Protein AF-A0A7J3V446-F1 (afdb_monomer_lite)

Sequence (123 aa):
MAGFAIVDAEETSKIAIKMHVEDMTSERLVRATRLEFLKLFGVTTENAVTAKVIGKYVEEGTTHIVLRLDNATYQWVEATPKDLPPLQWNKLMATIEGDTVTVQLERRGEKWIITAFENPNVQ

Secondary structure (DSSP, 8-state):
--EEEEE-SS-TT-EEEEE--TT--HHHHHHHHHHHHHHHT--EEEEEEEEEEEEEEEETTEEEEEEEES-SS--EEEE-TTTS-HHHHHHHHT--TT-EEEEEEEEETTEEEEEEEE-TT--

pLDDT: mean 83.46, std 10.21, range [49.25, 94.75]

Foldseek 3Di:
DDKDKDADPVDRVLMFIGDDDPPDDPVNRVVVSVVSSQCSVPFDKDFWWKWFWADWDADPNWIKTWIATPDPVDGIAIATPVQEPPVQVVQSVVDDGGFIKIFIWTDDDPHITTNGIGGPVGD

Radius of gyration: 19.17 Å; chains: 1; bounding box: 54×32×48 Å

Structure (mmCIF, N/CA/C/O backbone):
data_AF-A0A7J3V446-F1
#
_entry.id   AF-A0A7J3V446-F1
#
loop_
_atom_site.group_PDB
_atom_site.id
_atom_site.type_symbol
_atom_site.label_atom_id
_atom_site.label_alt_id
_atom_site.label_comp_id
_atom_site.label_asym_id
_atom_site.label_entity_id
_atom_site.label_seq_id
_atom_site.pdbx_PDB_ins_code
_atom_site.Cartn_x
_atom_site.Cartn_y
_atom_site.Cartn_z
_atom_site.occupancy
_atom_site.B_iso_or_equiv
_atom_site.auth_seq_id
_atom_site.auth_co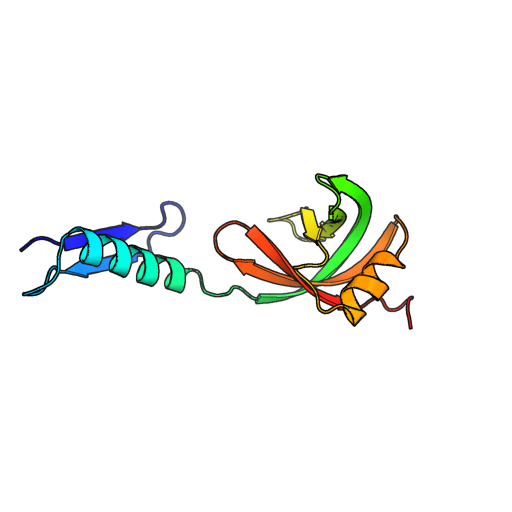mp_id
_atom_site.auth_asym_id
_atom_site.auth_atom_id
_atom_site.pdbx_PDB_model_num
ATOM 1 N N . MET A 1 1 ? -34.231 -1.202 24.529 1.00 62.78 1 MET A N 1
ATOM 2 C CA . MET A 1 1 ? -32.796 -1.418 24.243 1.00 62.78 1 MET A CA 1
ATOM 3 C C . MET A 1 1 ? -32.508 -0.862 22.865 1.00 62.78 1 MET A C 1
ATOM 5 O O . MET A 1 1 ? -33.224 -1.220 21.940 1.00 62.78 1 MET A O 1
ATOM 9 N N . ALA A 1 2 ? -31.536 0.039 22.743 1.00 81.56 2 ALA A N 1
ATOM 10 C CA . ALA A 1 2 ? -31.082 0.548 21.453 1.00 81.56 2 ALA A CA 1
ATOM 11 C C . ALA A 1 2 ? -29.807 -0.200 21.042 1.00 81.56 2 ALA A C 1
ATOM 13 O O . ALA A 1 2 ? -28.992 -0.555 21.892 1.00 81.56 2 ALA A O 1
ATOM 14 N N . GLY A 1 3 ? -29.648 -0.456 19.752 1.00 88.06 3 GLY A N 1
ATOM 15 C CA . GLY A 1 3 ? -28.451 -1.059 19.179 1.00 88.06 3 GLY A CA 1
ATOM 16 C C . GLY A 1 3 ? -28.091 -0.332 17.895 1.00 88.06 3 GLY A C 1
ATOM 17 O O . GLY A 1 3 ? -28.944 0.319 17.290 1.00 88.06 3 GLY A O 1
ATOM 18 N N . PHE A 1 4 ? -26.829 -0.417 17.502 1.00 93.12 4 PHE A N 1
ATOM 19 C CA . PHE A 1 4 ? -26.354 0.123 16.238 1.00 93.12 4 PHE A CA 1
ATOM 20 C C . PHE A 1 4 ? -25.662 -0.987 15.457 1.00 93.12 4 PHE A C 1
ATOM 22 O O . PHE A 1 4 ? -24.913 -1.781 16.030 1.00 93.12 4 PHE A O 1
ATOM 29 N N . ALA A 1 5 ? -25.947 -1.055 14.160 1.00 92.94 5 ALA A N 1
ATOM 30 C CA . ALA A 1 5 ? -25.389 -2.052 13.266 1.00 92.94 5 ALA A CA 1
ATOM 31 C C . ALA A 1 5 ? -24.861 -1.378 12.001 1.00 92.94 5 ALA A C 1
ATOM 33 O O . ALA A 1 5 ? -25.498 -0.473 11.464 1.00 9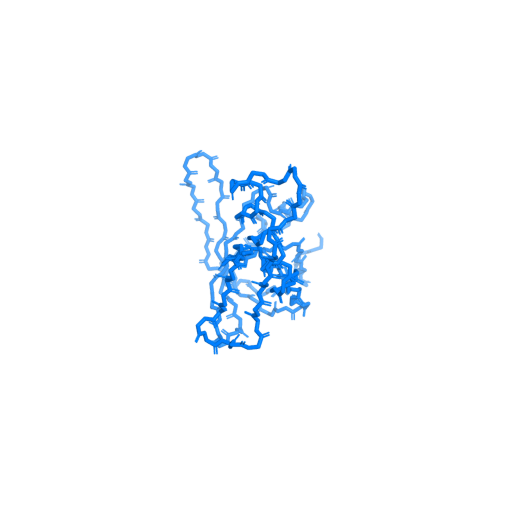2.94 5 ALA A O 1
ATOM 34 N N . ILE A 1 6 ? -23.706 -1.839 11.535 1.00 91.44 6 ILE A N 1
ATOM 35 C CA . ILE A 1 6 ? -23.141 -1.486 10.234 1.00 91.44 6 ILE A CA 1
ATOM 36 C C . ILE A 1 6 ? -22.906 -2.797 9.493 1.00 91.44 6 ILE A C 1
ATOM 38 O O . ILE A 1 6 ? -22.347 -3.735 10.065 1.00 91.44 6 ILE A O 1
ATOM 42 N N . VAL A 1 7 ? -23.348 -2.858 8.242 1.00 91.25 7 VAL A N 1
ATOM 43 C CA . VAL A 1 7 ? -23.212 -4.023 7.368 1.00 91.25 7 VAL A CA 1
ATOM 44 C C . VAL A 1 7 ? -22.595 -3.584 6.050 1.00 91.25 7 VAL A C 1
ATOM 46 O O . VAL A 1 7 ? -22.900 -2.497 5.555 1.00 91.25 7 VAL A O 1
ATOM 49 N N . ASP A 1 8 ? -21.717 -4.416 5.509 1.00 84.25 8 ASP A N 1
ATOM 50 C CA . ASP A 1 8 ? -21.217 -4.242 4.155 1.00 84.25 8 ASP A CA 1
ATOM 51 C C . ASP A 1 8 ? -22.304 -4.632 3.146 1.00 84.25 8 ASP A C 1
ATOM 53 O O . ASP A 1 8 ? -22.928 -5.688 3.266 1.00 84.25 8 ASP A O 1
ATOM 57 N N . ALA A 1 9 ? -22.572 -3.757 2.178 1.00 84.50 9 ALA A N 1
ATOM 58 C CA . ALA A 1 9 ? -23.636 -3.984 1.204 1.00 84.50 9 ALA A CA 1
ATOM 59 C C . ALA A 1 9 ? -23.269 -5.052 0.159 1.00 84.50 9 ALA A C 1
ATOM 61 O O . ALA A 1 9 ? -24.169 -5.662 -0.416 1.00 84.50 9 ALA A O 1
ATOM 62 N N . GLU A 1 10 ? -21.975 -5.276 -0.086 1.00 76.12 10 GLU A N 1
ATOM 63 C CA . GLU A 1 10 ? -21.468 -6.249 -1.058 1.00 76.12 10 GLU A CA 1
ATOM 64 C C . GLU A 1 10 ? -21.272 -7.628 -0.412 1.00 76.12 10 GLU A C 1
ATOM 66 O O . GLU A 1 10 ? -21.531 -8.656 -1.037 1.00 76.12 10 GLU A O 1
ATOM 71 N N . GLU A 1 11 ? -20.876 -7.661 0.862 1.00 77.56 11 GLU A N 1
ATOM 72 C CA . GLU A 1 11 ? -20.629 -8.876 1.629 1.00 77.56 11 GLU A CA 1
ATOM 73 C C . GLU A 1 11 ? -21.347 -8.835 2.987 1.00 77.56 11 GLU A C 1
ATOM 75 O O . GLU A 1 11 ? -20.772 -8.537 4.033 1.00 77.56 11 GLU A O 1
ATOM 80 N N . THR A 1 12 ? -22.628 -9.209 2.998 1.00 84.44 12 THR A N 1
ATOM 81 C CA . THR A 1 12 ? -23.499 -9.102 4.184 1.00 84.44 12 THR A CA 1
ATOM 82 C C . THR A 1 12 ? -23.070 -9.959 5.384 1.00 84.44 12 THR A C 1
ATOM 84 O O . THR A 1 12 ? -23.627 -9.814 6.471 1.00 84.44 12 THR A O 1
ATOM 87 N N . SER A 1 13 ? -22.098 -10.864 5.213 1.00 81.75 13 SER A N 1
ATOM 88 C CA . SER A 1 13 ? -21.456 -11.592 6.318 1.00 81.75 13 SER A CA 1
ATOM 89 C C . SER A 1 13 ? -20.555 -10.682 7.168 1.00 81.75 13 SER A C 1
ATOM 91 O O . SER A 1 13 ? -20.322 -10.973 8.343 1.00 81.75 13 SER A O 1
ATOM 93 N N . LYS A 1 14 ? -20.094 -9.551 6.616 1.00 81.75 14 LYS A N 1
ATOM 94 C CA . LYS A 1 14 ? -19.353 -8.505 7.326 1.00 81.75 14 LYS A CA 1
ATOM 95 C C . LYS A 1 14 ? -20.328 -7.538 7.983 1.00 81.75 14 LYS A C 1
ATOM 97 O O . LYS A 1 14 ? -20.675 -6.488 7.445 1.00 81.75 14 LYS A O 1
ATOM 102 N N . ILE A 1 15 ? -20.764 -7.904 9.182 1.00 89.56 15 ILE A N 1
ATOM 103 C CA . ILE A 1 15 ? -21.663 -7.101 10.005 1.00 89.56 15 ILE A CA 1
ATOM 104 C C . ILE A 1 15 ? -21.073 -6.878 11.398 1.00 89.56 15 ILE A C 1
ATOM 106 O O . ILE A 1 15 ? -20.621 -7.813 12.058 1.00 89.56 15 ILE A O 1
ATOM 110 N N . ALA A 1 16 ? -21.092 -5.631 11.863 1.00 91.19 16 ALA A N 1
ATOM 111 C CA . ALA A 1 16 ? -20.792 -5.286 13.247 1.00 91.19 16 ALA A CA 1
ATOM 112 C C . ALA A 1 16 ? -22.069 -4.794 13.914 1.00 91.19 16 ALA A C 1
ATOM 1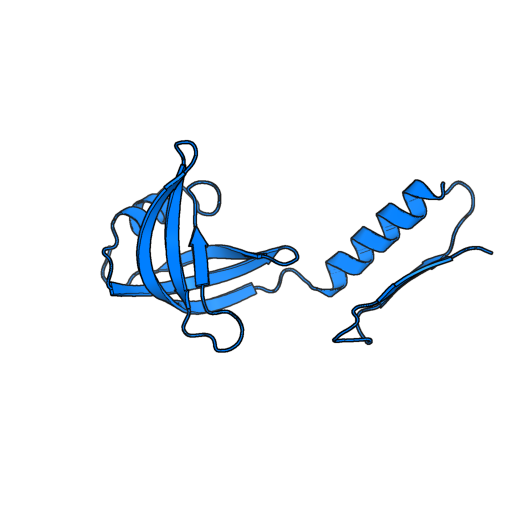14 O O . ALA A 1 16 ? -22.688 -3.841 13.441 1.00 91.19 16 ALA A O 1
ATOM 115 N N . ILE A 1 17 ? -22.453 -5.437 15.014 1.00 91.81 17 ILE A N 1
ATOM 116 C CA . ILE A 1 17 ? -23.642 -5.092 15.789 1.00 91.81 17 ILE A CA 1
ATOM 117 C C . ILE A 1 17 ? -23.202 -4.846 17.219 1.00 91.81 17 ILE A C 1
ATOM 119 O O . ILE A 1 17 ? -22.600 -5.723 17.840 1.00 91.81 17 ILE A O 1
ATOM 123 N N . LYS A 1 18 ? -23.550 -3.680 17.761 1.00 91.50 18 LYS A N 1
ATOM 124 C CA . LYS A 1 18 ? -23.292 -3.370 19.161 1.00 91.50 18 LYS A CA 1
ATOM 125 C C . LYS A 1 18 ? -24.552 -2.904 19.861 1.00 91.50 18 LYS A C 1
ATOM 127 O O . LYS A 1 18 ? -25.287 -2.044 19.375 1.00 91.50 18 LYS A O 1
ATOM 132 N N . MET A 1 19 ? -24.789 -3.492 21.024 1.00 91.94 19 MET A N 1
ATOM 133 C CA . MET A 1 19 ? -25.905 -3.139 21.888 1.00 91.94 19 MET A CA 1
ATOM 134 C C . MET A 1 19 ? -25.480 -2.036 22.851 1.00 91.94 19 MET A C 1
ATOM 136 O O . MET A 1 19 ? -24.358 -2.039 23.361 1.00 91.94 19 MET A O 1
ATOM 140 N N . HIS A 1 20 ? -26.385 -1.095 23.105 1.00 87.88 20 HIS A N 1
ATOM 141 C CA . HIS A 1 20 ? -26.201 -0.098 24.148 1.00 87.88 20 HIS A CA 1
ATOM 142 C C . HIS A 1 20 ? -26.135 -0.788 25.516 1.00 87.88 20 HIS A C 1
ATOM 144 O O . HIS A 1 20 ? -27.025 -1.562 25.865 1.00 87.88 20 HIS A O 1
ATOM 150 N N . VAL A 1 21 ? -25.104 -0.472 26.295 1.00 84.25 21 VAL A N 1
ATOM 151 C CA . VAL A 1 21 ? -24.940 -0.891 27.697 1.00 84.25 21 VAL A CA 1
ATOM 152 C C . VAL A 1 21 ? -25.043 0.331 28.610 1.00 84.25 21 VAL A C 1
ATOM 154 O O . VAL A 1 21 ? -24.931 1.459 28.125 1.00 84.25 21 VAL A O 1
ATOM 157 N N . GLU A 1 22 ? -25.308 0.133 29.902 1.00 76.62 22 GLU A N 1
ATOM 158 C CA . GLU A 1 22 ? -25.336 1.236 30.876 1.00 76.62 22 GLU A CA 1
ATOM 159 C C . GLU A 1 22 ? -24.018 2.039 30.827 1.00 76.62 22 GLU A C 1
ATOM 161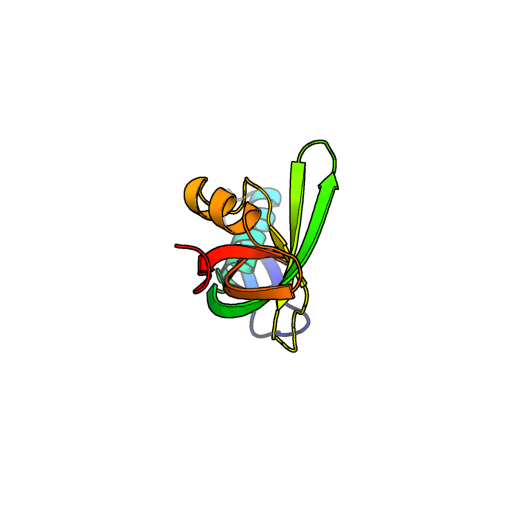 O O . GLU A 1 22 ? -22.954 1.493 30.531 1.00 76.62 22 GLU A O 1
ATOM 166 N N . ASP A 1 23 ? -24.112 3.359 31.011 1.00 82.00 23 ASP A N 1
ATOM 167 C CA . ASP A 1 23 ? -23.011 4.340 30.922 1.00 82.00 23 ASP A CA 1
ATOM 168 C C . ASP A 1 23 ? -22.357 4.556 29.539 1.00 82.00 23 ASP A C 1
ATOM 170 O O . ASP A 1 23 ? -21.348 5.264 29.405 1.00 82.00 23 ASP A O 1
ATOM 174 N N . MET A 1 24 ? -22.938 4.013 28.467 1.00 82.75 24 MET A N 1
ATOM 175 C CA . MET A 1 24 ? -22.511 4.308 27.098 1.00 82.75 24 MET A CA 1
ATOM 176 C C . MET A 1 24 ? -23.312 5.478 26.514 1.00 82.75 24 MET A C 1
ATOM 178 O O . MET A 1 24 ? -24.533 5.456 26.499 1.00 82.75 24 MET A O 1
ATOM 182 N N . THR A 1 25 ? -22.640 6.502 25.983 1.00 89.75 25 THR A N 1
ATOM 183 C CA . THR A 1 25 ? -23.323 7.535 25.186 1.00 89.75 25 THR A CA 1
ATOM 184 C C . THR A 1 25 ? -23.596 7.023 23.773 1.00 89.75 25 THR A C 1
ATOM 186 O O . THR A 1 25 ? -22.880 6.156 23.263 1.00 89.75 25 THR A O 1
ATOM 189 N N . SER A 1 26 ? -24.579 7.608 23.087 1.00 86.06 26 SER A N 1
ATOM 190 C CA . SER A 1 26 ? -24.880 7.270 21.689 1.00 86.06 26 SER A CA 1
ATOM 191 C C . SER A 1 26 ? -23.675 7.484 20.763 1.00 86.06 26 SER A C 1
ATOM 193 O O . SER A 1 26 ? -23.416 6.663 19.888 1.00 86.06 26 SER A O 1
ATOM 195 N N . GLU A 1 27 ? -22.876 8.527 21.004 1.00 88.25 27 GLU A N 1
ATOM 196 C CA . GLU A 1 27 ? -21.618 8.763 20.285 1.00 88.25 27 GLU A CA 1
ATOM 197 C C . GLU A 1 27 ? -20.610 7.621 20.504 1.00 88.25 27 GLU A C 1
ATOM 199 O O . GLU A 1 27 ? -20.034 7.103 19.544 1.00 88.25 27 GLU A O 1
ATOM 204 N N . ARG A 1 28 ? -20.421 7.175 21.757 1.00 86.25 28 ARG A N 1
ATOM 205 C CA . ARG A 1 28 ? -19.517 6.057 22.077 1.00 86.25 28 ARG A CA 1
ATOM 206 C C . ARG A 1 28 ? -19.997 4.752 21.447 1.00 86.25 28 ARG A C 1
ATOM 208 O O . ARG A 1 28 ? -19.159 3.993 20.962 1.00 86.25 28 ARG A O 1
ATOM 215 N N . LEU A 1 29 ? -21.308 4.517 21.398 1.00 91.06 29 LEU A N 1
ATOM 216 C CA . LEU A 1 29 ? -21.907 3.361 20.728 1.00 91.06 29 LEU A CA 1
ATOM 217 C C . LEU A 1 29 ? -21.605 3.362 19.223 1.00 91.06 29 LEU A C 1
ATOM 219 O O . LEU A 1 29 ? -21.083 2.375 18.700 1.00 91.06 29 LEU A O 1
ATOM 223 N N . VAL A 1 30 ? -21.862 4.479 18.534 1.00 89.06 30 VAL A N 1
ATOM 224 C CA . VAL A 1 30 ? -21.586 4.625 17.093 1.00 89.06 30 VAL A CA 1
ATOM 225 C C . VAL A 1 30 ? -20.091 4.463 16.810 1.00 89.06 30 VAL A C 1
ATOM 227 O O . VAL A 1 30 ? -19.703 3.677 15.944 1.00 89.06 30 VAL A O 1
ATOM 230 N N . ARG A 1 31 ? -19.229 5.142 17.580 1.00 82.62 31 ARG A N 1
ATOM 231 C CA . ARG A 1 31 ? -17.771 5.065 17.415 1.00 82.62 31 ARG A CA 1
ATOM 232 C C . ARG A 1 31 ? -17.242 3.647 17.632 1.00 82.62 31 ARG A C 1
ATOM 234 O O . ARG A 1 31 ? -16.403 3.190 16.858 1.00 82.62 31 ARG A O 1
ATOM 241 N N . ALA A 1 32 ? -17.722 2.948 18.658 1.00 84.50 32 ALA A N 1
ATOM 242 C CA . ALA A 1 32 ? -17.301 1.582 18.953 1.00 84.50 32 ALA A CA 1
ATOM 243 C C . ALA A 1 32 ? -17.748 0.591 17.867 1.00 84.50 32 ALA A C 1
ATOM 245 O O . ALA A 1 32 ? -16.944 -0.234 17.441 1.00 84.50 32 ALA A O 1
ATOM 246 N N . THR A 1 33 ? -18.985 0.717 17.380 1.00 88.88 33 THR A N 1
ATOM 247 C CA . THR A 1 33 ? -19.516 -0.130 16.297 1.00 88.88 33 THR A CA 1
ATOM 248 C C . THR A 1 33 ? -18.750 0.097 14.995 1.00 88.88 33 THR A C 1
ATOM 250 O O . THR A 1 33 ? -18.390 -0.860 14.318 1.00 88.88 33 THR A O 1
ATOM 253 N N . ARG A 1 34 ? -18.408 1.354 14.672 1.00 83.56 34 ARG A N 1
ATOM 254 C CA . ARG A 1 34 ? -17.567 1.684 13.511 1.00 83.56 34 ARG A CA 1
ATOM 255 C C . ARG A 1 34 ? -16.183 1.044 13.601 1.00 83.56 34 ARG A C 1
ATOM 257 O O . ARG A 1 34 ? -15.685 0.536 12.605 1.00 83.56 34 ARG A O 1
ATOM 264 N N . LEU A 1 35 ? -15.556 1.057 14.778 1.00 79.94 35 LEU A N 1
ATOM 265 C CA . LEU A 1 35 ? -14.247 0.427 14.973 1.00 79.94 35 LEU A CA 1
ATOM 266 C C . LEU A 1 35 ? -14.308 -1.101 14.851 1.00 79.94 35 LEU A C 1
ATOM 268 O O . LEU A 1 35 ? -13.390 -1.690 14.292 1.00 79.94 35 LEU A O 1
ATOM 272 N N . GLU A 1 36 ? -15.361 -1.747 15.356 1.00 83.50 36 GLU A N 1
ATOM 273 C CA . GLU A 1 36 ? -15.585 -3.186 15.155 1.00 83.50 36 GLU A CA 1
ATOM 274 C C . GLU A 1 36 ? -15.834 -3.524 13.688 1.00 83.50 36 GLU A C 1
ATOM 276 O O . GLU A 1 36 ? -15.208 -4.448 13.180 1.00 83.50 36 GLU A O 1
ATOM 281 N N . PHE A 1 37 ? -16.654 -2.732 12.993 1.00 84.38 37 PHE A N 1
ATOM 282 C CA . PHE A 1 37 ? -16.905 -2.898 11.564 1.00 84.38 37 PHE A CA 1
ATOM 283 C C . PHE A 1 37 ? -15.611 -2.836 10.754 1.00 84.38 37 PHE A C 1
ATOM 285 O O . PHE A 1 37 ? -15.325 -3.744 9.985 1.00 84.38 37 PHE A O 1
ATOM 292 N N . LEU A 1 38 ? -14.768 -1.826 10.993 1.00 76.50 38 LEU A N 1
ATOM 293 C CA . LEU A 1 38 ? -13.482 -1.679 10.305 1.00 76.50 38 LEU A CA 1
ATOM 294 C C . LEU A 1 38 ? -12.526 -2.860 10.548 1.00 76.50 38 LEU A C 1
ATOM 296 O O . LEU A 1 38 ? -11.750 -3.198 9.659 1.00 76.50 38 LEU A O 1
ATOM 300 N N . LYS A 1 39 ? -12.591 -3.521 11.712 1.00 76.06 39 LYS A N 1
ATOM 301 C CA . LYS A 1 39 ? -11.782 -4.723 11.986 1.00 76.06 39 LYS A CA 1
ATOM 302 C C . LYS A 1 39 ? -12.193 -5.924 11.134 1.00 76.06 39 LYS A C 1
ATOM 304 O O . LYS A 1 39 ? -11.341 -6.767 10.872 1.00 76.06 39 LYS A O 1
ATOM 309 N N . LEU A 1 40 ? -13.452 -6.003 10.691 1.00 76.50 40 LEU A N 1
ATOM 310 C CA . LEU A 1 40 ? -13.945 -7.103 9.846 1.00 76.50 40 LEU A CA 1
ATOM 311 C C . LEU A 1 40 ? -13.279 -7.138 8.471 1.00 76.50 40 LEU A C 1
ATOM 313 O O . LEU A 1 40 ? -13.214 -8.189 7.843 1.00 76.50 40 LEU A O 1
ATOM 317 N N . PHE A 1 41 ? -12.769 -6.000 8.008 1.00 74.44 41 PHE A N 1
ATOM 318 C CA . PHE A 1 41 ? -12.068 -5.909 6.729 1.00 74.44 41 PHE A CA 1
ATOM 319 C C . PHE A 1 41 ? -10.602 -6.312 6.835 1.00 74.44 41 PHE A C 1
ATOM 321 O O . PHE A 1 41 ? -9.934 -6.435 5.808 1.00 74.44 41 PHE A O 1
ATOM 328 N N . GLY A 1 42 ? -10.126 -6.554 8.064 1.00 59.97 42 GLY A N 1
ATOM 329 C CA . GLY A 1 42 ? -8.740 -6.859 8.351 1.00 59.97 42 GLY A CA 1
ATOM 330 C C . GLY A 1 42 ? -7.800 -5.767 7.851 1.00 59.97 42 GLY A C 1
ATOM 331 O O . GLY A 1 42 ? -8.130 -4.884 7.063 1.00 59.97 42 GLY A O 1
ATOM 332 N N . VAL A 1 43 ? -6.561 -5.847 8.291 1.00 54.66 43 VAL A N 1
ATOM 333 C CA . VAL A 1 43 ? -5.483 -5.365 7.446 1.00 54.66 43 VAL A CA 1
ATOM 334 C C . VAL A 1 43 ? -5.330 -6.448 6.378 1.00 54.66 43 VAL A C 1
ATOM 336 O O . VAL A 1 43 ? -4.761 -7.498 6.663 1.00 54.66 43 VAL A O 1
ATOM 339 N N . THR A 1 44 ? -5.938 -6.276 5.199 1.00 57.88 44 THR A N 1
ATOM 340 C CA . THR A 1 44 ? -5.713 -7.232 4.104 1.00 57.88 44 THR A CA 1
ATOM 341 C C . THR A 1 44 ? -4.325 -6.947 3.553 1.00 57.88 44 THR A C 1
ATOM 343 O O . THR A 1 44 ? -4.123 -5.941 2.871 1.00 57.88 44 THR A O 1
ATOM 346 N N . THR A 1 45 ? -3.361 -7.788 3.920 1.00 58.00 45 THR A N 1
ATOM 347 C CA . THR A 1 45 ? -2.024 -7.776 3.337 1.00 58.00 45 THR A CA 1
ATOM 348 C C . THR A 1 45 ? -2.007 -8.676 2.110 1.00 58.00 45 THR A C 1
ATOM 350 O O . THR A 1 45 ? -2.146 -9.894 2.217 1.00 58.00 45 THR A O 1
ATOM 353 N N . GLU A 1 46 ? -1.825 -8.083 0.934 1.00 62.06 46 GLU A N 1
ATOM 354 C CA . GLU A 1 46 ? -1.442 -8.843 -0.253 1.00 62.06 46 GLU A CA 1
ATOM 355 C C . GLU A 1 46 ? 0.083 -8.868 -0.327 1.00 62.06 46 GLU A C 1
ATOM 357 O O . GLU A 1 46 ? 0.748 -7.851 -0.547 1.00 62.06 46 GLU A O 1
ATOM 362 N N . ASN A 1 47 ? 0.640 -10.055 -0.096 1.00 64.56 47 ASN A N 1
ATOM 363 C CA . ASN A 1 47 ? 2.073 -10.272 -0.182 1.00 64.56 47 ASN A CA 1
ATOM 364 C C . ASN A 1 47 ? 2.460 -10.497 -1.647 1.00 64.56 47 ASN A C 1
ATOM 366 O O . ASN A 1 47 ? 1.930 -11.398 -2.289 1.00 64.56 47 ASN A O 1
ATOM 370 N N . ALA A 1 48 ? 3.438 -9.724 -2.122 1.00 72.50 48 ALA A N 1
ATOM 371 C CA . ALA A 1 48 ? 4.120 -9.921 -3.399 1.00 72.50 48 ALA A CA 1
ATOM 372 C C . ALA A 1 48 ? 3.218 -9.830 -4.647 1.00 72.50 48 ALA A C 1
ATOM 374 O O . ALA A 1 48 ? 3.044 -10.793 -5.390 1.00 72.50 48 ALA A O 1
ATOM 375 N N . VAL A 1 49 ? 2.702 -8.630 -4.913 1.00 83.25 49 VAL A N 1
ATOM 376 C CA . VAL A 1 49 ? 2.001 -8.283 -6.154 1.00 83.25 49 VAL A CA 1
ATOM 377 C C . VAL A 1 49 ? 2.997 -7.703 -7.153 1.00 83.25 49 VAL A C 1
ATOM 379 O O . VAL A 1 49 ? 3.763 -6.798 -6.824 1.00 83.25 49 VAL A O 1
ATOM 382 N N . THR A 1 50 ? 3.002 -8.200 -8.387 1.00 87.88 50 THR A N 1
ATOM 383 C CA . THR A 1 50 ? 3.808 -7.600 -9.455 1.00 87.88 50 THR A CA 1
ATOM 384 C C . THR A 1 50 ? 3.211 -6.258 -9.870 1.00 87.88 50 THR A C 1
ATOM 386 O O . THR A 1 50 ? 2.004 -6.136 -10.078 1.00 87.88 50 THR A O 1
ATOM 389 N N . ALA A 1 51 ? 4.058 -5.242 -10.002 1.00 90.56 51 ALA A N 1
ATOM 390 C CA . ALA A 1 51 ? 3.661 -3.901 -10.391 1.00 90.56 51 ALA A CA 1
ATOM 391 C C . ALA A 1 51 ? 4.637 -3.300 -11.403 1.00 90.56 51 ALA A C 1
ATOM 393 O O . ALA A 1 51 ? 5.830 -3.601 -11.391 1.00 90.56 51 ALA A O 1
ATOM 394 N N . LYS A 1 52 ? 4.137 -2.417 -12.266 1.00 92.75 52 LYS A N 1
ATOM 395 C CA . LYS A 1 52 ? 4.948 -1.603 -13.173 1.00 92.75 52 LYS A CA 1
ATOM 396 C C . LYS A 1 52 ? 4.955 -0.156 -12.728 1.00 92.75 52 LYS A C 1
ATOM 398 O O . LYS A 1 52 ? 3.893 0.400 -12.464 1.00 92.75 52 LYS A O 1
ATOM 403 N N . VAL A 1 53 ? 6.125 0.465 -12.688 1.00 92.12 53 VAL A N 1
ATOM 404 C CA . VAL A 1 53 ? 6.256 1.899 -12.413 1.00 92.12 53 VAL A CA 1
ATOM 405 C C . VAL A 1 53 ? 5.776 2.675 -13.635 1.00 92.12 53 VAL A C 1
ATOM 407 O O . VAL A 1 53 ? 6.262 2.449 -14.740 1.00 92.12 53 VAL A O 1
ATOM 410 N N . ILE A 1 54 ? 4.803 3.564 -13.447 1.00 93.69 54 ILE A N 1
ATOM 411 C CA . ILE A 1 54 ? 4.169 4.315 -14.544 1.00 93.69 54 ILE A CA 1
ATOM 412 C C . ILE A 1 54 ? 4.643 5.760 -14.581 1.00 93.69 54 ILE A C 1
ATOM 414 O O . ILE A 1 54 ? 4.653 6.376 -15.635 1.00 93.69 54 ILE A O 1
ATOM 418 N N . GLY A 1 55 ? 5.047 6.320 -13.447 1.00 92.62 55 GLY A N 1
ATOM 419 C CA . GLY A 1 55 ? 5.571 7.673 -13.431 1.00 92.62 55 GLY A CA 1
ATOM 420 C C . GLY A 1 55 ? 5.614 8.274 -12.043 1.00 92.62 55 GLY A C 1
ATOM 421 O O . GLY A 1 55 ? 5.258 7.644 -11.044 1.00 92.62 55 GLY A O 1
ATOM 422 N N . LYS A 1 56 ? 6.064 9.525 -12.007 1.00 93.31 56 LYS A N 1
ATOM 423 C CA . LYS A 1 56 ? 6.184 10.325 -10.794 1.00 93.31 56 LYS A CA 1
ATOM 424 C C . LYS A 1 56 ? 5.701 11.745 -11.036 1.00 93.31 56 LYS A C 1
ATOM 426 O O . LYS A 1 56 ? 5.942 12.304 -12.104 1.00 93.31 56 LYS A O 1
ATOM 431 N N . TYR A 1 57 ? 5.064 12.332 -10.035 1.00 93.31 57 TYR A N 1
ATOM 432 C CA . TYR A 1 57 ? 4.649 13.732 -10.048 1.00 93.31 57 TYR A CA 1
ATOM 433 C C . TYR A 1 57 ? 4.828 14.359 -8.664 1.00 93.31 57 TYR A C 1
ATOM 435 O O . TYR A 1 57 ? 5.107 13.665 -7.687 1.00 93.31 57 TYR A O 1
ATOM 443 N N . VAL A 1 58 ? 4.725 15.686 -8.591 1.00 94.75 58 VAL A N 1
ATOM 444 C CA . VAL A 1 58 ? 4.817 16.432 -7.333 1.00 94.75 58 VAL A CA 1
ATOM 445 C C . VAL A 1 58 ? 3.500 17.149 -7.091 1.00 94.75 58 VAL A C 1
ATOM 447 O O . VAL A 1 58 ? 3.051 17.913 -7.942 1.00 94.75 58 VAL A O 1
ATOM 450 N N . GLU A 1 59 ? 2.915 16.925 -5.923 1.00 94.25 59 GLU A N 1
ATOM 451 C CA . GLU A 1 59 ? 1.689 17.571 -5.464 1.00 94.25 59 GLU A CA 1
ATOM 452 C C . GLU A 1 59 ? 1.916 18.080 -4.039 1.00 94.25 59 GLU A C 1
ATOM 454 O O . GLU A 1 59 ? 2.476 17.383 -3.196 1.00 94.25 59 GLU A O 1
ATOM 459 N N . GLU A 1 60 ? 1.594 19.353 -3.790 1.00 93.25 60 GLU A N 1
ATOM 460 C CA . GLU A 1 60 ? 1.807 20.014 -2.488 1.00 93.25 60 GLU A CA 1
ATOM 461 C C . GLU A 1 60 ? 3.236 19.854 -1.914 1.00 93.25 60 GLU A C 1
ATOM 463 O O . GLU A 1 60 ? 3.449 19.768 -0.705 1.00 93.25 60 GLU A O 1
ATOM 468 N N . GLY A 1 61 ? 4.247 19.791 -2.787 1.00 92.56 61 GLY A N 1
ATOM 469 C CA . GLY A 1 61 ? 5.647 19.586 -2.393 1.00 92.56 61 GLY A CA 1
ATOM 470 C C . GLY A 1 61 ? 5.994 18.151 -1.974 1.00 92.56 61 GLY A C 1
ATOM 471 O O . GLY A 1 61 ? 7.135 17.886 -1.596 1.00 92.56 61 GLY A O 1
ATOM 472 N N . THR A 1 62 ? 5.049 17.217 -2.072 1.00 93.94 62 THR A N 1
ATOM 473 C CA . THR A 1 62 ? 5.264 15.781 -1.875 1.00 93.94 62 THR A CA 1
ATOM 474 C C . THR A 1 62 ? 5.463 15.114 -3.231 1.00 93.94 62 THR A C 1
ATOM 476 O O . THR A 1 62 ? 4.791 15.446 -4.199 1.00 93.94 62 THR A O 1
ATOM 479 N N . THR A 1 63 ? 6.433 14.204 -3.337 1.00 93.38 63 THR A N 1
ATOM 480 C CA . THR A 1 63 ? 6.603 13.385 -4.547 1.00 93.38 63 THR A CA 1
ATOM 481 C C . THR A 1 63 ? 5.724 12.148 -4.446 1.00 93.38 63 THR A C 1
ATOM 483 O O . THR A 1 63 ? 5.760 11.450 -3.435 1.00 93.38 63 THR A O 1
ATOM 486 N N . HIS A 1 64 ? 4.983 11.876 -5.510 1.00 93.94 64 HIS A N 1
ATOM 487 C CA . HIS A 1 64 ? 4.083 10.744 -5.654 1.00 93.94 64 HIS A CA 1
ATOM 488 C C . HIS A 1 64 ? 4.615 9.844 -6.764 1.00 93.94 64 HIS A C 1
ATOM 490 O O . HIS A 1 64 ? 5.004 10.334 -7.828 1.00 93.94 64 HIS A O 1
ATOM 496 N N . ILE A 1 65 ? 4.653 8.537 -6.518 1.00 93.19 65 ILE A N 1
ATOM 497 C CA . ILE A 1 65 ? 5.023 7.529 -7.515 1.00 93.19 65 ILE A CA 1
ATOM 498 C C . ILE A 1 65 ? 3.813 6.638 -7.751 1.00 93.19 65 ILE A C 1
ATOM 500 O O . ILE A 1 65 ? 3.263 6.074 -6.806 1.00 93.19 65 ILE A O 1
ATOM 504 N N . VAL A 1 66 ? 3.418 6.506 -9.016 1.00 93.12 66 VAL A N 1
ATOM 505 C CA . VAL A 1 66 ? 2.268 5.700 -9.428 1.00 93.12 66 VAL A CA 1
ATOM 506 C C . VAL A 1 66 ? 2.756 4.381 -10.002 1.00 93.12 66 VAL A C 1
ATOM 508 O O . VAL A 1 66 ? 3.605 4.348 -10.899 1.00 93.12 66 VAL A O 1
ATOM 511 N N . LEU A 1 67 ? 2.187 3.289 -9.503 1.00 93.12 67 LEU A N 1
ATOM 512 C CA . LEU A 1 67 ? 2.454 1.944 -9.977 1.00 93.12 67 LEU A CA 1
ATOM 513 C C . LEU A 1 67 ? 1.163 1.287 -10.450 1.00 93.12 67 LEU A C 1
ATOM 515 O O . LEU A 1 67 ? 0.120 1.373 -9.800 1.00 93.12 67 LEU A O 1
ATOM 519 N N . ARG A 1 68 ? 1.252 0.585 -11.576 1.00 92.19 68 ARG A N 1
ATOM 520 C CA . ARG A 1 68 ? 0.176 -0.253 -12.088 1.00 92.19 68 ARG A CA 1
ATOM 521 C C . ARG A 1 68 ? 0.364 -1.683 -11.610 1.00 92.19 68 ARG A C 1
ATOM 523 O O . ARG A 1 68 ? 1.368 -2.303 -11.941 1.00 92.19 68 ARG A O 1
ATOM 530 N N . LEU A 1 69 ? -0.602 -2.201 -10.871 1.00 88.81 69 LEU A N 1
ATOM 531 C CA . LEU A 1 69 ? -0.599 -3.564 -10.351 1.00 88.81 69 LEU A CA 1
ATOM 532 C C . LEU A 1 69 ? -1.077 -4.556 -11.413 1.00 88.81 69 LEU A C 1
ATOM 534 O O . LEU A 1 69 ? -1.994 -4.259 -12.184 1.00 88.81 69 LEU A O 1
ATOM 538 N N . ASP A 1 70 ? -0.508 -5.758 -11.403 1.00 83.62 70 ASP A N 1
ATOM 539 C CA . ASP A 1 70 ? -1.017 -6.915 -12.143 1.00 83.62 70 ASP A CA 1
ATOM 540 C C . ASP A 1 70 ? -2.139 -7.614 -11.349 1.00 83.62 70 ASP A C 1
ATOM 542 O O . ASP A 1 70 ? -2.057 -8.783 -10.980 1.00 83.62 70 ASP A O 1
ATOM 546 N N . ASN A 1 71 ? -3.174 -6.847 -10.993 1.00 73.62 71 ASN A N 1
ATOM 547 C CA . ASN A 1 71 ? -4.344 -7.313 -10.249 1.00 73.62 71 ASN A CA 1
ATOM 548 C C . ASN A 1 71 ? -5.618 -6.834 -10.969 1.00 73.62 71 ASN A C 1
ATOM 550 O O . ASN A 1 71 ? -5.763 -5.658 -11.306 1.00 73.62 71 ASN A O 1
ATOM 554 N N . ALA A 1 72 ? -6.548 -7.758 -11.231 1.00 65.19 72 ALA A N 1
ATOM 555 C CA . ALA A 1 72 ? -7.779 -7.476 -11.972 1.00 65.19 72 ALA A CA 1
ATOM 556 C C . ALA A 1 72 ? -8.778 -6.596 -11.197 1.00 65.19 72 ALA A C 1
ATOM 558 O O . ALA A 1 72 ? -9.600 -5.922 -11.813 1.00 65.19 72 ALA A O 1
ATOM 559 N N . THR A 1 73 ? -8.697 -6.591 -9.866 1.00 63.66 73 THR A N 1
ATOM 560 C CA . THR A 1 73 ? -9.638 -5.900 -8.972 1.00 63.66 73 THR A CA 1
ATOM 561 C C . THR A 1 73 ? -9.198 -4.468 -8.679 1.00 63.66 73 THR A C 1
ATOM 563 O O . THR A 1 73 ? -10.027 -3.567 -8.583 1.00 63.66 73 THR A O 1
ATOM 566 N N . TYR A 1 74 ? -7.890 -4.237 -8.551 1.00 69.81 74 TYR A N 1
ATOM 567 C CA . TYR A 1 74 ? -7.327 -2.923 -8.260 1.00 69.81 74 TYR A CA 1
ATOM 568 C C . TYR A 1 74 ? -6.023 -2.731 -9.026 1.00 69.81 74 TYR A C 1
ATOM 570 O O . TYR A 1 74 ? -5.043 -3.431 -8.794 1.00 69.81 74 TYR A O 1
ATOM 578 N N . GLN A 1 75 ? -6.022 -1.786 -9.963 1.00 83.69 75 GLN A N 1
ATOM 579 C CA . GLN A 1 75 ? -4.959 -1.684 -10.964 1.00 83.69 75 GLN A CA 1
ATOM 580 C C . GLN A 1 75 ? -3.918 -0.606 -10.668 1.00 83.69 75 GLN A C 1
ATOM 582 O O . GLN A 1 75 ? -2.896 -0.594 -11.342 1.00 83.69 75 GLN A O 1
ATOM 587 N N . TRP A 1 76 ? -4.140 0.294 -9.707 1.00 87.75 76 TRP A N 1
ATOM 588 C CA . TRP A 1 76 ? -3.321 1.503 -9.557 1.00 87.75 76 TRP A CA 1
ATOM 589 C C . TRP A 1 76 ? -3.027 1.802 -8.104 1.00 87.75 76 TRP A C 1
ATOM 591 O O . TRP A 1 76 ? -3.943 2.106 -7.361 1.00 87.75 76 TRP A O 1
ATOM 601 N N . VAL A 1 77 ? -1.768 1.792 -7.694 1.00 89.75 77 VAL A N 1
ATOM 602 C CA . VAL A 1 77 ? -1.374 2.207 -6.348 1.00 89.75 77 VAL A CA 1
ATOM 603 C C . VAL A 1 77 ? -0.435 3.398 -6.423 1.00 89.75 77 VAL A C 1
ATOM 605 O O . VAL A 1 77 ? 0.322 3.561 -7.378 1.00 89.75 77 VAL A O 1
ATOM 608 N N . GLU A 1 78 ? -0.498 4.231 -5.398 1.00 91.69 78 GLU A N 1
ATOM 609 C CA . GLU A 1 78 ? 0.341 5.403 -5.251 1.00 91.69 78 GLU A CA 1
ATOM 610 C C . GLU A 1 78 ? 1.159 5.274 -3.969 1.00 91.69 78 GLU A C 1
ATOM 612 O O . GLU A 1 78 ? 0.659 4.785 -2.952 1.00 91.69 78 GLU A O 1
ATOM 617 N N . ALA A 1 79 ? 2.420 5.689 -4.031 1.00 91.94 79 ALA A N 1
ATOM 618 C CA . ALA A 1 79 ? 3.299 5.755 -2.876 1.00 91.94 79 ALA A CA 1
ATOM 619 C C . ALA A 1 79 ? 3.894 7.148 -2.713 1.00 91.94 79 ALA A C 1
ATOM 621 O O . ALA A 1 79 ? 4.312 7.799 -3.676 1.00 91.94 79 ALA A O 1
ATOM 622 N N . THR A 1 80 ? 3.994 7.550 -1.454 1.00 92.38 80 THR A N 1
ATOM 623 C CA . THR A 1 80 ? 4.618 8.781 -0.982 1.00 92.38 80 THR A CA 1
ATOM 624 C C . THR A 1 80 ? 5.724 8.447 0.030 1.00 92.38 80 THR A C 1
ATOM 626 O O . THR A 1 80 ? 5.776 7.327 0.556 1.00 92.38 80 THR A O 1
ATOM 629 N N . PRO A 1 81 ? 6.583 9.414 0.410 1.00 91.50 81 PRO A N 1
ATOM 630 C CA . PRO A 1 81 ? 7.608 9.198 1.432 1.00 91.50 81 PRO A CA 1
ATOM 631 C C . PRO A 1 81 ? 7.064 8.781 2.809 1.00 91.50 81 PRO A C 1
ATOM 633 O O . PRO A 1 81 ? 7.841 8.371 3.666 1.00 91.50 81 PRO A O 1
ATOM 636 N N . LYS A 1 82 ? 5.755 8.931 3.061 1.00 89.75 82 LYS A N 1
ATOM 637 C CA . LYS A 1 82 ? 5.110 8.559 4.331 1.00 89.75 82 LYS A CA 1
ATOM 638 C C . LYS A 1 82 ? 4.710 7.085 4.385 1.00 89.75 82 LYS A C 1
ATOM 640 O O . LYS A 1 82 ? 4.500 6.567 5.480 1.00 89.75 82 LYS A O 1
ATOM 645 N N . ASP A 1 83 ? 4.589 6.437 3.231 1.00 87.06 83 ASP A N 1
ATOM 646 C CA . ASP A 1 83 ? 4.078 5.068 3.126 1.00 87.06 83 ASP A CA 1
ATOM 647 C C . ASP A 1 83 ? 5.185 4.030 3.338 1.00 87.06 83 ASP A C 1
ATOM 649 O O . ASP A 1 83 ? 4.943 2.957 3.892 1.00 87.06 83 ASP A O 1
ATOM 653 N N . LEU A 1 84 ? 6.419 4.379 2.958 1.00 88.12 84 LEU A N 1
ATOM 654 C CA . LEU A 1 84 ? 7.575 3.490 2.974 1.00 88.12 84 LEU A CA 1
ATOM 655 C C . LEU A 1 84 ? 8.687 3.990 3.908 1.00 88.12 84 LEU A C 1
ATOM 657 O O . LEU A 1 84 ? 8.920 5.196 4.015 1.00 88.12 84 LEU A O 1
ATOM 661 N N . PRO A 1 85 ? 9.465 3.081 4.528 1.00 88.69 85 PRO A N 1
ATOM 662 C CA . PRO A 1 85 ? 10.696 3.456 5.217 1.00 88.69 85 PRO A CA 1
ATOM 663 C C . PRO A 1 85 ? 11.668 4.191 4.273 1.00 88.69 85 PRO A C 1
ATOM 665 O O . PRO A 1 85 ? 11.750 3.813 3.101 1.00 88.69 85 PRO A O 1
ATOM 668 N N . PRO A 1 86 ? 12.488 5.150 4.755 1.00 87.25 86 PRO A N 1
ATOM 669 C CA . PRO A 1 86 ? 13.347 5.978 3.898 1.00 87.25 86 PRO A CA 1
ATOM 670 C C . PRO A 1 86 ? 14.242 5.195 2.931 1.00 87.25 86 PRO A C 1
ATOM 672 O O . PRO A 1 86 ? 14.415 5.594 1.783 1.00 87.25 86 PRO A O 1
ATOM 675 N N . LEU A 1 87 ? 14.784 4.052 3.367 1.00 87.56 87 LEU A N 1
ATOM 676 C CA . LEU A 1 87 ? 15.609 3.193 2.516 1.00 87.56 87 LEU A CA 1
ATOM 677 C C . 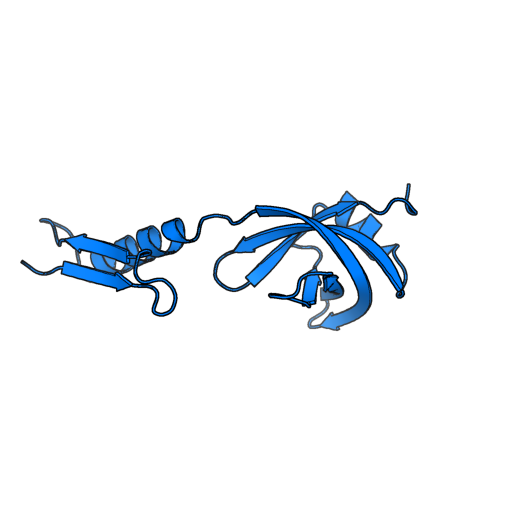LEU A 1 87 ? 14.817 2.640 1.323 1.00 87.56 87 LEU A C 1
ATOM 679 O O . LEU A 1 87 ? 15.309 2.656 0.199 1.00 87.56 87 LEU A O 1
ATOM 683 N N . GLN A 1 88 ? 13.592 2.175 1.561 1.00 88.62 88 GLN A N 1
ATOM 684 C CA . GLN A 1 88 ? 12.729 1.674 0.497 1.00 88.62 88 GLN A CA 1
ATOM 685 C C . GLN A 1 88 ? 12.224 2.822 -0.374 1.00 88.62 88 GLN A C 1
ATOM 687 O O . GLN A 1 88 ? 12.303 2.744 -1.593 1.00 88.62 88 GLN A O 1
ATOM 692 N N . TRP A 1 89 ? 11.809 3.936 0.225 1.00 91.25 89 TRP A N 1
ATOM 693 C CA . TRP A 1 89 ? 11.421 5.116 -0.540 1.00 91.25 89 TRP A CA 1
ATOM 694 C C . TRP A 1 89 ? 12.517 5.558 -1.525 1.00 91.25 89 TRP A C 1
ATOM 696 O O . TRP A 1 89 ? 12.242 5.771 -2.703 1.00 91.25 89 TRP A O 1
ATOM 706 N N . ASN A 1 90 ? 13.775 5.607 -1.080 1.00 89.56 90 ASN A N 1
ATOM 707 C CA . ASN A 1 90 ? 14.906 5.955 -1.941 1.00 89.56 90 ASN A CA 1
ATOM 708 C C . ASN A 1 90 ? 15.115 4.948 -3.079 1.00 89.56 90 ASN A C 1
ATOM 710 O O . ASN A 1 90 ? 15.395 5.354 -4.205 1.00 89.56 90 ASN A O 1
ATOM 714 N N . LYS A 1 91 ? 14.947 3.647 -2.812 1.00 88.81 91 LYS A N 1
ATOM 715 C CA . LYS A 1 91 ? 15.005 2.625 -3.864 1.00 88.81 91 LYS A CA 1
ATOM 716 C C . LYS A 1 91 ? 13.866 2.800 -4.874 1.00 88.81 91 LYS A C 1
ATOM 718 O O . LYS A 1 91 ? 14.098 2.642 -6.067 1.00 88.81 91 LYS A O 1
ATOM 723 N N . LEU A 1 92 ? 12.657 3.144 -4.421 1.00 88.88 92 LEU A N 1
ATOM 724 C CA . LEU A 1 92 ? 11.507 3.353 -5.304 1.00 88.88 92 LEU A CA 1
ATOM 725 C C . LEU A 1 92 ? 11.716 4.602 -6.169 1.00 88.88 92 LEU A C 1
ATOM 727 O O . LEU A 1 92 ? 11.502 4.565 -7.375 1.00 88.88 92 LEU A O 1
ATOM 731 N N . MET A 1 93 ? 12.241 5.676 -5.580 1.00 90.31 93 MET A N 1
ATOM 732 C CA . MET A 1 93 ? 12.647 6.894 -6.290 1.00 90.31 93 MET A CA 1
ATOM 733 C C . MET A 1 93 ? 13.725 6.657 -7.359 1.00 90.31 93 MET A C 1
ATOM 735 O O . MET A 1 93 ? 13.792 7.420 -8.325 1.00 90.31 93 MET A O 1
ATOM 739 N N . ALA A 1 94 ? 14.569 5.635 -7.184 1.00 90.00 94 ALA A N 1
ATOM 740 C CA . ALA A 1 94 ? 15.618 5.261 -8.131 1.00 90.00 94 ALA A CA 1
ATOM 741 C C . ALA A 1 94 ? 15.108 4.430 -9.323 1.00 90.00 94 ALA A C 1
ATOM 743 O O . ALA A 1 94 ? 15.849 4.251 -10.288 1.00 90.00 94 ALA A O 1
ATOM 744 N N . THR A 1 95 ? 13.868 3.936 -9.271 1.00 89.56 95 THR A N 1
ATOM 745 C CA . THR A 1 95 ? 13.253 3.226 -10.400 1.00 89.56 95 THR A CA 1
ATOM 746 C C . THR A 1 95 ? 12.919 4.171 -11.548 1.00 89.56 95 THR A C 1
ATOM 748 O O . THR A 1 95 ? 12.715 5.377 -11.361 1.00 89.56 95 THR A O 1
ATOM 751 N N . ILE A 1 96 ? 12.861 3.613 -12.752 1.00 88.25 96 ILE A N 1
ATOM 752 C CA . ILE A 1 96 ? 12.438 4.329 -13.953 1.00 88.25 96 ILE A CA 1
ATOM 753 C C . ILE A 1 96 ? 11.067 3.847 -14.418 1.00 88.25 96 ILE A C 1
ATOM 755 O O . ILE A 1 96 ? 10.619 2.747 -14.101 1.00 88.25 96 ILE A O 1
ATOM 759 N N . GLU A 1 97 ? 10.382 4.693 -15.183 1.00 90.75 97 GLU A N 1
ATOM 760 C CA . GLU A 1 97 ? 9.124 4.319 -15.819 1.00 90.75 97 GLU A CA 1
ATOM 761 C C . GLU A 1 97 ? 9.316 3.070 -16.696 1.00 90.75 97 GLU A C 1
ATOM 763 O O . GLU A 1 97 ? 10.258 2.982 -17.484 1.00 90.75 97 GLU A O 1
ATOM 768 N N . GLY A 1 98 ? 8.427 2.092 -16.529 1.00 88.81 98 GLY A N 1
ATOM 769 C CA . GLY A 1 98 ? 8.497 0.783 -17.172 1.00 88.81 98 GLY A CA 1
ATOM 770 C C . GLY A 1 98 ? 9.139 -0.319 -16.323 1.00 88.81 98 GLY A C 1
ATOM 771 O O . GLY A 1 98 ? 8.924 -1.495 -16.638 1.00 88.81 98 GLY A O 1
ATOM 772 N N . ASP A 1 99 ? 9.850 0.015 -15.239 1.00 89.19 99 ASP A N 1
ATOM 773 C CA . ASP A 1 99 ? 10.423 -0.988 -14.337 1.00 89.19 99 ASP A CA 1
ATOM 774 C C . ASP A 1 99 ? 9.334 -1.879 -13.740 1.00 89.19 99 ASP A C 1
ATOM 776 O O . ASP A 1 99 ? 8.258 -1.418 -13.348 1.00 89.19 99 ASP A O 1
ATOM 780 N N . THR A 1 100 ? 9.633 -3.175 -13.656 1.00 89.88 100 THR A N 1
ATOM 781 C CA . THR A 1 100 ? 8.776 -4.159 -12.991 1.00 89.88 100 THR A CA 1
ATOM 782 C C . THR A 1 100 ? 9.321 -4.439 -11.598 1.00 89.88 100 THR A C 1
ATOM 784 O O . THR A 1 100 ? 10.491 -4.782 -11.438 1.00 89.88 100 THR A O 1
ATOM 787 N N . VAL A 1 101 ? 8.460 -4.296 -10.598 1.00 89.19 101 VAL A N 1
ATOM 788 C CA . VAL A 1 101 ? 8.774 -4.467 -9.181 1.00 89.19 101 VAL A CA 1
ATOM 789 C C . VAL A 1 101 ? 7.768 -5.405 -8.527 1.00 89.19 101 VAL A C 1
ATOM 791 O O . VAL A 1 101 ? 6.670 -5.618 -9.039 1.00 89.19 101 VAL A O 1
ATOM 794 N N . THR A 1 102 ? 8.129 -5.942 -7.371 1.00 89.00 102 THR A N 1
ATOM 795 C CA . THR A 1 102 ? 7.222 -6.700 -6.512 1.00 89.00 102 THR A CA 1
ATOM 796 C C . THR A 1 102 ? 6.873 -5.832 -5.315 1.00 89.00 102 THR A C 1
ATOM 798 O O . THR A 1 102 ? 7.764 -5.389 -4.598 1.00 89.00 102 THR A O 1
ATOM 801 N N . VAL A 1 103 ? 5.592 -5.572 -5.083 1.00 89.19 103 VAL A N 1
ATOM 802 C CA . VAL A 1 103 ? 5.112 -4.754 -3.964 1.00 89.19 103 VAL A CA 1
ATOM 803 C C . VAL A 1 103 ? 4.369 -5.605 -2.944 1.00 89.19 103 VAL A C 1
ATOM 805 O O . VAL A 1 103 ? 3.731 -6.601 -3.275 1.00 89.19 103 VAL A O 1
ATOM 808 N N . GLN A 1 104 ? 4.438 -5.199 -1.685 1.00 87.56 104 GLN A N 1
ATOM 809 C CA . GLN A 1 104 ? 3.525 -5.640 -0.642 1.00 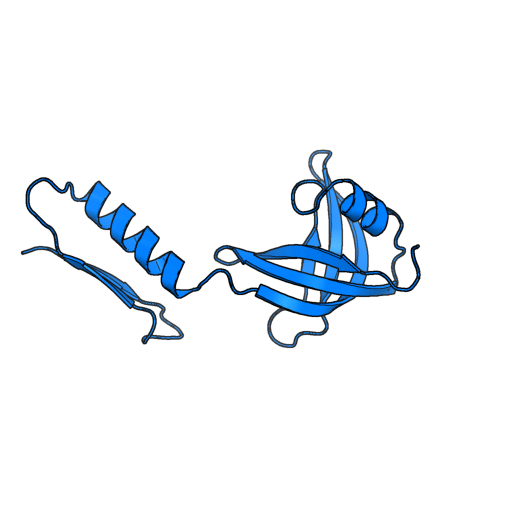87.56 104 GLN A CA 1
ATOM 810 C C . GLN A 1 104 ? 2.505 -4.536 -0.426 1.00 87.56 104 GLN A C 1
ATOM 812 O O . GLN A 1 104 ? 2.864 -3.361 -0.287 1.00 87.56 104 GLN A O 1
ATOM 817 N N . LEU A 1 105 ? 1.236 -4.924 -0.429 1.00 85.69 105 LEU A N 1
ATOM 818 C CA . LEU A 1 105 ? 0.123 -4.003 -0.307 1.00 85.69 105 LEU A CA 1
ATOM 819 C C . LEU A 1 105 ? -0.617 -4.255 0.991 1.00 85.69 105 LEU A C 1
ATOM 821 O O . LEU A 1 105 ? -0.810 -5.392 1.414 1.00 85.69 105 LEU A O 1
ATOM 825 N N . GLU A 1 106 ? -1.081 -3.172 1.586 1.00 81.44 106 GLU A N 1
ATOM 826 C CA . GLU A 1 106 ? -1.923 -3.191 2.762 1.00 81.44 106 GLU A CA 1
ATOM 827 C C . GLU A 1 106 ? -3.191 -2.392 2.480 1.00 81.44 106 GLU A C 1
ATOM 829 O O . GLU A 1 106 ? -3.129 -1.210 2.131 1.00 81.44 106 GLU A O 1
ATOM 834 N N . ARG A 1 107 ? -4.358 -3.019 2.647 1.00 77.06 107 ARG A N 1
ATOM 835 C CA . ARG A 1 107 ? -5.629 -2.296 2.600 1.00 77.06 107 ARG A CA 1
ATOM 836 C C . ARG A 1 107 ? -5.887 -1.617 3.943 1.00 77.06 107 ARG A C 1
ATOM 838 O O . ARG A 1 107 ? -6.149 -2.284 4.942 1.00 77.06 107 ARG A O 1
ATOM 845 N N . ARG A 1 108 ? -5.871 -0.281 3.956 1.00 71.75 108 ARG A N 1
ATOM 846 C CA . ARG A 1 108 ? -6.285 0.546 5.102 1.00 71.75 108 ARG A CA 1
ATOM 847 C C . ARG A 1 108 ? -7.586 1.270 4.763 1.00 71.75 108 ARG A C 1
ATOM 849 O O . ARG A 1 108 ? -7.587 2.338 4.152 1.00 71.75 108 ARG A O 1
ATOM 856 N N . GLY A 1 109 ? -8.712 0.676 5.159 1.00 70.31 109 GLY A N 1
ATOM 857 C CA . GLY A 1 109 ? -10.046 1.155 4.785 1.00 70.31 109 GLY A CA 1
ATOM 858 C C . GLY A 1 109 ? -10.341 0.885 3.307 1.00 70.31 109 GLY A C 1
ATOM 859 O O . GLY A 1 109 ? -10.379 -0.266 2.877 1.00 70.31 109 GLY A O 1
ATOM 860 N N . GLU A 1 110 ? -10.539 1.942 2.521 1.00 68.44 110 GLU A N 1
ATOM 861 C CA . GLU A 1 110 ? -10.809 1.844 1.075 1.00 68.44 110 GLU A CA 1
ATOM 862 C C . GLU A 1 110 ? -9.561 2.030 0.204 1.00 68.44 110 GLU A C 1
ATOM 864 O O . GLU A 1 110 ? -9.636 1.874 -1.011 1.00 68.44 110 GLU A O 1
ATOM 869 N N . LYS A 1 111 ? -8.405 2.342 0.805 1.00 70.81 111 LYS A N 1
ATOM 870 C CA . LYS A 1 111 ? -7.157 2.575 0.072 1.00 70.81 111 LYS A CA 1
ATOM 871 C C . LYS A 1 111 ? -6.192 1.409 0.224 1.00 70.81 111 LYS A C 1
ATOM 873 O O . LYS A 1 111 ? -5.997 0.895 1.327 1.00 70.81 111 LYS A O 1
ATOM 878 N N . TRP A 1 112 ? -5.553 1.051 -0.883 1.00 80.06 112 TRP A N 1
ATOM 879 C CA . TRP A 1 112 ? -4.370 0.201 -0.893 1.00 80.06 112 TRP A CA 1
ATOM 880 C C . TRP A 1 112 ? -3.130 1.070 -0.753 1.00 80.06 112 TRP A C 1
ATOM 882 O O . TRP A 1 112 ? -3.007 2.089 -1.429 1.00 80.06 112 TRP A O 1
ATOM 892 N N . ILE A 1 113 ? -2.229 0.668 0.133 1.00 83.56 113 ILE A N 1
ATOM 893 C CA . ILE A 1 113 ? -0.988 1.383 0.415 1.00 83.56 113 ILE A CA 1
ATOM 894 C C . ILE A 1 113 ? 0.165 0.409 0.233 1.00 83.56 113 ILE A C 1
ATOM 896 O O . ILE A 1 113 ? 0.069 -0.750 0.637 1.00 83.56 113 ILE A O 1
ATOM 900 N N . ILE A 1 114 ? 1.257 0.877 -0.360 1.00 87.88 114 ILE A N 1
ATOM 901 C CA . ILE A 1 114 ? 2.484 0.090 -0.471 1.00 87.88 114 ILE A CA 1
ATOM 902 C C . ILE A 1 114 ? 3.192 0.111 0.877 1.00 87.88 114 ILE A C 1
ATOM 904 O O . ILE A 1 114 ? 3.528 1.177 1.383 1.00 87.88 114 ILE A O 1
ATOM 908 N N . THR A 1 115 ? 3.433 -1.061 1.451 1.00 83.25 115 THR A N 1
ATOM 909 C CA . THR A 1 115 ? 4.123 -1.199 2.744 1.00 83.25 115 THR A CA 1
ATOM 910 C C . THR A 1 115 ? 5.542 -1.709 2.606 1.00 83.25 115 THR A C 1
ATOM 912 O O . THR A 1 115 ? 6.389 -1.430 3.457 1.00 83.25 115 THR A O 1
ATOM 915 N N . ALA A 1 116 ? 5.819 -2.414 1.514 1.00 80.88 116 ALA A N 1
ATOM 916 C CA . ALA A 1 116 ? 7.167 -2.733 1.101 1.00 80.88 116 ALA A CA 1
ATOM 917 C C . ALA A 1 116 ? 7.243 -2.915 -0.413 1.00 80.88 116 ALA A C 1
ATOM 919 O O . ALA A 1 116 ? 6.232 -3.169 -1.067 1.00 80.88 116 ALA A O 1
ATOM 920 N N . PHE A 1 117 ? 8.443 -2.836 -0.974 1.00 83.06 117 PHE A N 1
ATOM 921 C CA . PHE A 1 117 ? 8.676 -3.295 -2.336 1.00 83.06 117 PHE A CA 1
ATOM 922 C C . PHE A 1 117 ? 10.093 -3.843 -2.524 1.00 83.06 117 PHE A C 1
ATOM 924 O O . PHE A 1 117 ? 11.030 -3.485 -1.809 1.00 83.06 117 PHE A O 1
ATOM 931 N N . GLU A 1 118 ? 10.231 -4.699 -3.527 1.00 79.88 118 GLU A N 1
ATOM 932 C CA . GLU A 1 118 ? 11.482 -5.252 -4.015 1.00 79.88 118 GLU A CA 1
ATOM 933 C C . GLU A 1 118 ? 11.599 -4.979 -5.513 1.00 79.88 118 GLU A C 1
ATOM 935 O O . GLU A 1 118 ? 10.665 -5.203 -6.285 1.00 79.88 118 GLU A O 1
ATOM 940 N N . ASN A 1 119 ? 12.770 -4.510 -5.933 1.00 70.88 119 ASN A N 1
ATOM 941 C CA . ASN A 1 119 ? 13.123 -4.411 -7.340 1.00 70.88 119 ASN A CA 1
ATOM 942 C C . ASN A 1 119 ? 14.360 -5.289 -7.583 1.00 70.88 119 ASN A C 1
ATOM 944 O O . ASN A 1 119 ? 15.420 -4.975 -7.039 1.00 70.88 119 ASN A O 1
ATOM 948 N N . PRO A 1 120 ? 14.266 -6.361 -8.391 1.00 64.12 120 PRO A N 1
ATOM 949 C CA . PRO A 1 120 ? 15.416 -7.214 -8.689 1.00 64.12 120 PRO A CA 1
ATOM 950 C C . PRO A 1 120 ? 16.537 -6.480 -9.448 1.00 64.12 120 PRO A C 1
ATOM 952 O O . PRO A 1 120 ? 17.671 -6.952 -9.456 1.00 64.12 120 PRO A O 1
ATOM 955 N N . ASN A 1 121 ? 16.246 -5.322 -10.050 1.00 60.28 121 ASN A N 1
ATOM 956 C CA . ASN A 1 121 ? 17.191 -4.537 -10.845 1.00 60.28 121 ASN A CA 1
ATOM 957 C C . ASN A 1 121 ? 17.907 -3.427 -10.052 1.00 60.28 121 ASN A C 1
ATOM 959 O O . ASN A 1 121 ? 18.806 -2.788 -10.595 1.00 60.28 121 ASN A O 1
ATOM 963 N N . VAL A 1 122 ? 17.535 -3.179 -8.789 1.00 57.69 122 VAL A N 1
ATOM 964 C CA . VAL A 1 122 ? 18.111 -2.105 -7.957 1.00 57.69 122 VAL A CA 1
ATOM 965 C C . VAL A 1 122 ? 18.659 -2.706 -6.657 1.00 57.69 122 VAL A C 1
ATOM 967 O O . VAL A 1 122 ? 17.901 -2.987 -5.723 1.00 57.69 122 VAL A O 1
ATOM 970 N N . GLN A 1 123 ? 19.983 -2.916 -6.607 1.00 49.25 123 GLN A N 1
ATOM 971 C CA . GLN A 1 123 ? 20.706 -3.388 -5.412 1.00 49.25 123 GLN A CA 1
ATOM 972 C C . GLN A 1 123 ? 20.861 -2.276 -4.372 1.00 49.25 123 GLN A C 1
ATOM 974 O O . GLN A 1 123 ? 21.400 -1.206 -4.724 1.00 49.25 123 GLN A O 1
#